Protein AF-A0A6M0IYF5-F1 (afdb_monomer)

Foldseek 3Di:
DDPVVVLVVLVVVLVVLVCLLPPPVNVVCVVVVVDDPVVNVVSVVSNVVSVVVVQQVPDQDQDFDQDPNDTDTDGDGRD

Solvent-accessible surface area (backbone atoms only — not comparable to full-atom values): 4747 Å² total; per-residue (Å²): 133,54,74,70,56,54,50,54,50,50,53,56,50,46,56,55,52,51,50,50,77,68,29,66,69,53,52,49,35,56,75,68,61,74,47,65,70,63,58,60,51,53,54,50,52,54,50,53,56,46,50,57,57,50,47,62,60,58,73,73,49,75,43,75,45,78,56,93,94,37,83,44,84,43,78,51,75,65,120

Radius of gyration: 19.12 Å; Cα contacts (8 Å, |Δi|>4): 57; chains: 1; bounding box: 34×38×50 Å

Structure (mmCIF, N/CA/C/O backbone):
data_AF-A0A6M0IYF5-F1
#
_entry.id   AF-A0A6M0IYF5-F1
#
loop_
_atom_site.group_PDB
_atom_site.id
_atom_site.type_symbol
_atom_site.label_atom_id
_atom_site.label_alt_id
_atom_site.label_comp_id
_atom_site.label_asym_id
_atom_site.label_entity_id
_atom_site.label_seq_id
_atom_site.pdbx_PDB_ins_code
_atom_site.Cartn_x
_atom_site.Cartn_y
_atom_site.Cartn_z
_atom_site.occupancy
_atom_site.B_iso_or_equiv
_atom_site.auth_seq_id
_atom_site.auth_comp_id
_atom_site.auth_asym_id
_atom_site.auth_atom_id
_atom_site.pdbx_PDB_model_num
ATOM 1 N N . MET A 1 1 ? 14.746 14.927 -12.006 1.00 77.81 1 MET A N 1
ATOM 2 C CA . MET A 1 1 ? 14.508 13.612 -11.397 1.00 77.81 1 MET A CA 1
ATOM 3 C C . MET A 1 1 ? 14.030 12.723 -12.518 1.00 77.81 1 MET A C 1
ATOM 5 O O . MET A 1 1 ? 13.010 13.031 -13.125 1.00 77.81 1 MET A O 1
ATOM 9 N N . GLU A 1 2 ? 14.835 11.734 -12.870 1.00 84.00 2 GLU A N 1
ATOM 10 C CA . GLU A 1 2 ? 14.568 10.834 -13.985 1.00 84.00 2 GLU A CA 1
ATOM 11 C C . GLU A 1 2 ? 13.410 9.882 -13.648 1.00 84.00 2 GLU A C 1
ATOM 13 O O . GLU A 1 2 ? 13.205 9.561 -12.471 1.00 84.00 2 GLU A O 1
ATOM 18 N N . PRO A 1 3 ? 12.670 9.369 -14.649 1.00 78.31 3 PRO A N 1
ATOM 19 C CA . PRO A 1 3 ? 11.569 8.431 -14.423 1.00 78.31 3 PRO A CA 1
ATOM 20 C C . PRO A 1 3 ? 11.942 7.243 -13.520 1.00 78.31 3 PRO A C 1
ATOM 22 O O . PRO A 1 3 ? 11.173 6.863 -12.644 1.00 78.31 3 PRO A O 1
ATOM 25 N N . ILE A 1 4 ? 13.157 6.702 -13.651 1.00 76.62 4 ILE A N 1
ATOM 26 C CA . ILE A 1 4 ? 13.628 5.584 -12.818 1.00 76.62 4 ILE A CA 1
ATOM 27 C C . ILE A 1 4 ? 13.822 5.963 -11.341 1.00 76.62 4 ILE A C 1
ATOM 29 O O . ILE A 1 4 ? 13.661 5.129 -10.452 1.00 76.62 4 ILE A O 1
ATOM 33 N N . GLU A 1 5 ? 14.157 7.219 -11.052 1.00 79.38 5 GLU A N 1
ATOM 34 C CA . GLU A 1 5 ? 14.314 7.717 -9.683 1.00 79.38 5 GLU A CA 1
ATOM 35 C C . GLU A 1 5 ? 12.948 7.891 -9.014 1.00 79.38 5 GLU A C 1
ATOM 37 O O . GLU A 1 5 ? 12.789 7.545 -7.844 1.00 79.38 5 GLU A O 1
ATOM 42 N N . ILE A 1 6 ? 11.951 8.343 -9.782 1.00 80.94 6 ILE A N 1
ATOM 43 C CA . ILE A 1 6 ? 10.548 8.426 -9.357 1.00 80.94 6 ILE A CA 1
ATOM 44 C C . ILE A 1 6 ? 10.025 7.032 -8.991 1.00 80.94 6 ILE A C 1
ATOM 46 O O . ILE A 1 6 ? 9.463 6.836 -7.916 1.00 80.94 6 ILE A O 1
ATOM 50 N N . LEU A 1 7 ? 10.273 6.035 -9.841 1.00 76.38 7 LEU A N 1
ATOM 51 C CA . LEU A 1 7 ? 9.824 4.661 -9.607 1.00 76.38 7 LEU A CA 1
ATOM 52 C C . LEU A 1 7 ? 10.494 4.011 -8.387 1.00 76.38 7 LEU A C 1
ATOM 54 O O . LEU A 1 7 ? 9.832 3.342 -7.598 1.00 76.38 7 LEU A O 1
ATOM 58 N N . LYS A 1 8 ? 11.790 4.261 -8.161 1.00 76.31 8 LYS A N 1
ATOM 59 C CA . LYS A 1 8 ? 12.479 3.804 -6.940 1.00 76.31 8 LYS A CA 1
ATOM 60 C C . LYS A 1 8 ? 11.881 4.416 -5.671 1.00 76.31 8 LYS A C 1
ATOM 62 O O . LYS A 1 8 ? 11.778 3.727 -4.656 1.00 76.31 8 LYS A O 1
ATOM 67 N N . GLN A 1 9 ? 11.472 5.685 -5.720 1.00 81.94 9 GLN A N 1
ATOM 68 C CA . GLN A 1 9 ? 10.772 6.323 -4.603 1.00 81.94 9 GLN A CA 1
ATOM 69 C C . GLN A 1 9 ? 9.397 5.694 -4.374 1.00 81.94 9 GLN A C 1
ATOM 71 O O . GLN A 1 9 ? 9.065 5.384 -3.232 1.00 81.94 9 GLN A O 1
ATOM 76 N N . PHE A 1 10 ? 8.640 5.423 -5.440 1.00 81.38 10 PHE A N 1
ATOM 77 C CA . PHE A 1 10 ? 7.362 4.720 -5.328 1.00 81.38 10 PHE A CA 1
ATOM 78 C C . PHE A 1 10 ? 7.507 3.322 -4.729 1.00 81.38 10 PHE A C 1
ATOM 80 O O . PHE A 1 10 ? 6.701 2.963 -3.877 1.00 81.38 10 PHE A O 1
ATOM 87 N N . ASN A 1 11 ? 8.558 2.575 -5.076 1.00 78.06 11 ASN A N 1
ATOM 88 C CA . ASN A 1 11 ? 8.820 1.268 -4.472 1.00 78.06 11 ASN A CA 1
ATOM 89 C C . ASN A 1 11 ? 9.039 1.360 -2.951 1.00 78.06 11 ASN A C 1
ATOM 91 O O . ASN A 1 11 ? 8.486 0.580 -2.179 1.00 78.06 11 ASN A O 1
ATOM 95 N N . SER A 1 12 ? 9.814 2.353 -2.503 1.00 82.50 12 SER A N 1
ATOM 96 C CA . SER A 1 12 ? 10.015 2.610 -1.070 1.00 82.50 12 SER A CA 1
ATOM 97 C C . SER A 1 12 ? 8.696 2.972 -0.373 1.00 82.50 12 SER A C 1
ATOM 99 O O . SER A 1 12 ? 8.375 2.439 0.690 1.00 82.50 12 SER A O 1
ATOM 101 N N . CYS A 1 13 ? 7.885 3.831 -1.000 1.00 83.50 13 CYS A N 1
ATOM 102 C CA . CYS A 1 13 ? 6.555 4.177 -0.500 1.00 83.50 13 CYS A CA 1
ATOM 103 C C . CYS A 1 13 ? 5.631 2.955 -0.425 1.00 83.50 13 CYS A C 1
ATOM 105 O O . CYS A 1 13 ? 4.954 2.783 0.583 1.00 83.50 13 CYS A O 1
ATOM 107 N N . TYR A 1 14 ? 5.637 2.089 -1.439 1.00 85.00 14 TYR A N 1
ATOM 108 C CA . TYR A 1 14 ? 4.829 0.871 -1.480 1.00 85.00 14 TYR A CA 1
ATOM 109 C C . TYR A 1 14 ? 5.093 -0.032 -0.269 1.00 85.00 14 TYR A C 1
ATOM 111 O O . TYR A 1 14 ? 4.149 -0.418 0.419 1.00 85.00 14 TYR A O 1
ATOM 119 N N . VAL A 1 15 ? 6.363 -0.287 0.062 1.00 83.19 15 VAL A N 1
ATOM 120 C CA . VAL A 1 15 ? 6.742 -1.102 1.232 1.00 83.19 15 VAL A CA 1
ATOM 121 C C . VAL A 1 15 ? 6.249 -0.475 2.540 1.00 83.19 15 VAL A C 1
ATOM 123 O O . VAL A 1 15 ? 5.700 -1.169 3.395 1.00 83.19 15 VAL A O 1
ATOM 126 N N . ASN A 1 16 ? 6.389 0.844 2.696 1.00 87.38 16 ASN A N 1
ATOM 127 C CA . ASN A 1 16 ? 5.928 1.540 3.901 1.00 87.38 16 ASN A CA 1
ATOM 128 C C . ASN A 1 16 ? 4.399 1.500 4.043 1.00 87.38 16 ASN A C 1
ATOM 130 O O . ASN A 1 16 ? 3.881 1.270 5.134 1.00 87.38 16 ASN A O 1
ATOM 134 N N . ILE A 1 17 ? 3.668 1.688 2.945 1.00 87.81 17 ILE A N 1
ATOM 135 C CA . ILE A 1 17 ? 2.201 1.630 2.919 1.00 87.81 17 ILE A CA 1
ATOM 136 C C . ILE A 1 17 ? 1.722 0.201 3.210 1.00 87.81 17 ILE A C 1
ATOM 138 O O . ILE A 1 17 ? 0.779 0.010 3.979 1.00 87.81 17 ILE A O 1
ATOM 142 N N . GLN A 1 18 ? 2.408 -0.811 2.674 1.00 86.88 18 GLN A N 1
ATOM 143 C CA . GLN A 1 18 ? 2.108 -2.214 2.952 1.00 86.88 18 GLN A CA 1
ATOM 144 C C . GLN A 1 18 ? 2.301 -2.533 4.439 1.00 86.88 18 GLN A C 1
ATOM 146 O O . GLN A 1 18 ? 1.459 -3.202 5.039 1.00 86.88 18 GLN A O 1
ATOM 151 N N . ALA A 1 19 ? 3.359 -1.998 5.055 1.00 90.94 19 ALA A N 1
ATOM 152 C CA . ALA A 1 19 ? 3.596 -2.141 6.486 1.00 90.94 19 ALA A CA 1
ATOM 153 C C . ALA A 1 19 ? 2.482 -1.498 7.330 1.00 90.94 19 ALA A C 1
ATOM 155 O O . ALA A 1 19 ? 2.087 -2.078 8.338 1.00 90.94 19 ALA A O 1
ATOM 156 N N . ILE A 1 20 ? 1.936 -0.345 6.917 1.00 90.81 20 ILE A N 1
ATOM 157 C CA . ILE A 1 20 ? 0.778 0.278 7.586 1.00 90.81 20 ILE A CA 1
ATOM 158 C C . ILE A 1 20 ? -0.447 -0.633 7.485 1.00 90.81 20 ILE A C 1
ATOM 160 O O . ILE A 1 20 ? -1.078 -0.915 8.500 1.00 90.81 20 ILE A O 1
ATOM 164 N N . ALA A 1 21 ? -0.762 -1.133 6.287 1.00 89.25 21 ALA A N 1
ATOM 165 C CA . ALA A 1 21 ? -1.934 -1.980 6.062 1.00 89.25 21 ALA A CA 1
ATOM 166 C C . ALA A 1 21 ? -1.906 -3.284 6.881 1.00 89.25 21 ALA A C 1
ATOM 168 O O . ALA A 1 21 ? -2.960 -3.824 7.211 1.00 89.25 21 ALA A O 1
ATOM 169 N N . GLN A 1 22 ? -0.712 -3.771 7.231 1.00 87.94 22 GLN A N 1
ATOM 170 C CA . GLN A 1 22 ? -0.501 -4.975 8.042 1.00 87.94 22 GLN A CA 1
ATOM 171 C C . GLN A 1 22 ? -0.232 -4.677 9.527 1.00 87.94 22 GLN A C 1
ATOM 173 O O . GLN A 1 22 ? -0.068 -5.604 10.318 1.00 87.94 22 GLN A O 1
ATOM 178 N N . ASN A 1 23 ? -0.161 -3.405 9.931 1.00 93.81 23 ASN A N 1
ATOM 179 C CA . ASN A 1 23 ? 0.183 -3.031 11.296 1.00 93.81 23 ASN A CA 1
ATOM 180 C C . ASN A 1 23 ? -0.963 -3.350 12.271 1.00 93.81 23 ASN A C 1
ATOM 182 O O . ASN A 1 23 ? -2.092 -2.902 12.086 1.00 93.81 23 ASN A O 1
ATOM 186 N N . GLU A 1 24 ? -0.667 -4.065 13.358 1.00 93.25 24 GLU A N 1
ATOM 187 C CA . GLU A 1 24 ? -1.679 -4.488 14.339 1.00 93.25 24 GLU A CA 1
ATOM 188 C C . GLU A 1 24 ? -2.434 -3.310 14.971 1.00 93.25 24 GLU A C 1
ATOM 190 O O . GLU A 1 24 ? -3.656 -3.360 15.105 1.00 93.25 24 GLU A O 1
ATOM 195 N N . THR A 1 25 ? -1.742 -2.216 15.300 1.00 95.38 25 THR A N 1
ATOM 196 C CA . THR A 1 25 ? -2.377 -1.009 15.846 1.00 95.38 25 THR A CA 1
ATOM 197 C C . THR A 1 25 ? -3.328 -0.383 14.831 1.00 95.38 25 THR A C 1
ATOM 199 O O . THR A 1 25 ? -4.428 0.023 15.194 1.00 95.38 25 THR A O 1
ATOM 202 N N . TRP A 1 26 ? -2.943 -0.332 13.554 1.00 92.31 26 TRP A N 1
ATOM 203 C CA . TRP A 1 26 ? -3.811 0.160 12.482 1.00 92.31 26 TRP A CA 1
ATOM 204 C C . TRP A 1 26 ? -5.075 -0.696 12.333 1.00 92.31 26 TRP A C 1
ATOM 206 O O . TRP A 1 26 ? -6.187 -0.168 12.300 1.00 92.31 26 TRP A O 1
ATOM 216 N N . LEU A 1 27 ? -4.920 -2.021 12.327 1.00 90.81 27 LEU A N 1
ATOM 217 C CA . LEU A 1 27 ? -6.039 -2.962 12.247 1.00 90.81 27 LEU A CA 1
ATOM 218 C C . LEU A 1 27 ? -6.984 -2.839 13.452 1.00 90.81 27 LEU A C 1
ATOM 220 O O . LEU A 1 27 ? -8.204 -2.870 13.284 1.00 90.81 27 LEU A O 1
ATOM 224 N N . LEU A 1 28 ? -6.440 -2.635 14.656 1.00 95.44 28 LEU A N 1
ATOM 225 C CA . LEU A 1 28 ? -7.231 -2.369 15.860 1.00 95.44 28 LEU A CA 1
ATOM 226 C C . LEU A 1 28 ? -8.018 -1.059 15.749 1.00 95.44 28 LEU A C 1
ATOM 228 O O . LEU A 1 28 ? -9.200 -1.033 16.085 1.00 95.44 28 LEU A O 1
ATOM 232 N N . LEU A 1 29 ? -7.411 0.011 15.227 1.00 94.56 29 LEU A N 1
ATOM 233 C CA . LEU A 1 29 ? -8.101 1.288 15.013 1.00 94.56 29 LEU A CA 1
ATOM 234 C C . LEU A 1 29 ? -9.296 1.150 14.054 1.00 94.56 29 LEU A C 1
ATOM 236 O O . LEU A 1 29 ? -10.344 1.750 14.307 1.00 94.56 29 LEU A O 1
ATOM 240 N N . ILE A 1 30 ? -9.166 0.338 12.997 1.00 90.69 30 ILE A N 1
ATOM 241 C CA . ILE A 1 30 ? -10.272 0.005 12.082 1.00 90.69 30 ILE A CA 1
ATOM 242 C C . ILE A 1 30 ? -11.363 -0.773 12.822 1.00 90.69 30 ILE A C 1
ATOM 244 O O . ILE A 1 30 ? -12.536 -0.400 12.768 1.00 90.69 30 ILE A O 1
ATOM 248 N N . ALA A 1 31 ? -10.987 -1.844 13.528 1.00 90.50 31 ALA A N 1
ATOM 249 C CA . ALA A 1 31 ? -11.930 -2.720 14.223 1.00 90.50 31 ALA A CA 1
ATOM 250 C C . ALA A 1 31 ? -12.739 -1.971 15.296 1.00 90.50 31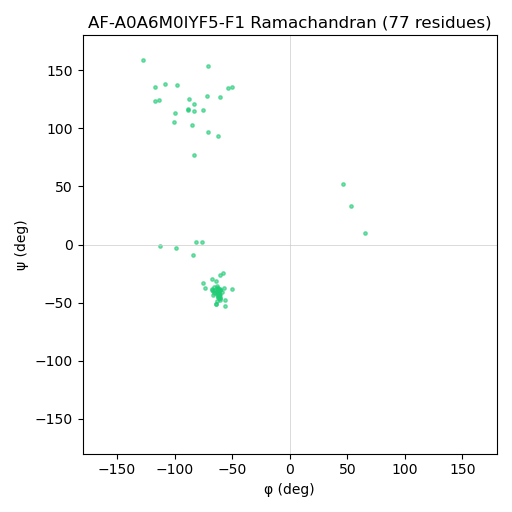 ALA A C 1
ATOM 252 O O . ALA A 1 31 ? -13.942 -2.187 15.444 1.00 90.50 31 ALA A O 1
ATOM 253 N N . GLU A 1 32 ? -12.093 -1.043 16.002 1.00 96.25 32 GLU A N 1
ATOM 254 C CA . GLU A 1 32 ? -12.711 -0.192 17.019 1.00 96.25 32 GLU A CA 1
ATOM 255 C C . GLU A 1 32 ? -13.456 1.020 16.435 1.00 96.25 32 GLU A C 1
ATOM 257 O O . GLU A 1 32 ? -13.991 1.827 17.196 1.00 96.25 32 GLU A O 1
ATOM 262 N N . LYS A 1 33 ? -13.509 1.166 15.100 1.00 92.94 33 LYS A N 1
ATOM 263 C CA . LYS A 1 33 ? -14.115 2.311 14.392 1.00 92.94 33 LYS A CA 1
ATOM 264 C C . LYS A 1 33 ? -13.569 3.663 14.869 1.00 92.94 33 LYS A C 1
ATOM 266 O O . LYS A 1 33 ? -14.288 4.660 14.906 1.00 92.94 33 LYS A O 1
ATOM 271 N N . LYS A 1 34 ? -12.292 3.691 15.259 1.00 95.25 34 LYS A N 1
ATOM 272 C CA . LYS A 1 34 ? -11.576 4.902 15.693 1.00 95.25 34 LYS A CA 1
ATOM 273 C C . LYS A 1 34 ? -11.019 5.710 14.525 1.00 95.25 34 LYS A C 1
ATOM 275 O O . LYS A 1 34 ? -10.543 6.823 14.732 1.00 95.25 34 LYS A O 1
ATOM 280 N N . ILE A 1 35 ? -11.077 5.154 13.320 1.00 90.00 35 ILE A N 1
ATOM 281 C CA . ILE A 1 35 ? -10.753 5.831 12.071 1.00 90.00 35 ILE A CA 1
ATOM 282 C C . ILE A 1 35 ? -11.904 5.679 11.087 1.00 90.00 35 ILE A C 1
ATOM 284 O O . ILE A 1 35 ? -12.723 4.763 11.207 1.00 90.00 35 ILE A O 1
ATOM 288 N N . ASP A 1 36 ? -11.944 6.583 10.115 1.00 91.56 36 ASP A N 1
ATOM 289 C CA . ASP A 1 36 ? -12.902 6.512 9.025 1.00 91.56 36 ASP A CA 1
ATOM 290 C C . ASP A 1 36 ? -12.703 5.202 8.231 1.00 91.56 36 ASP A C 1
ATOM 292 O O . ASP A 1 36 ? -11.573 4.917 7.815 1.00 91.56 36 ASP A O 1
ATOM 296 N N . PRO A 1 37 ? -13.748 4.381 8.019 1.00 84.31 37 PRO A N 1
ATOM 297 C CA . PRO A 1 37 ? -13.648 3.183 7.185 1.00 84.31 37 PRO A CA 1
ATOM 298 C C . PRO A 1 37 ? -13.203 3.473 5.739 1.00 84.31 37 PRO A C 1
ATOM 300 O O . PRO A 1 37 ? -12.601 2.601 5.104 1.00 84.31 37 PRO A O 1
ATOM 303 N N . GLU A 1 38 ? -13.421 4.686 5.220 1.00 93.31 38 GLU A N 1
ATOM 304 C CA . GLU A 1 38 ? -12.895 5.102 3.916 1.00 93.31 38 GLU A CA 1
ATOM 305 C C . GLU A 1 38 ? -11.361 5.138 3.905 1.00 93.31 38 GLU A C 1
ATOM 307 O O . GLU A 1 38 ? -10.747 4.784 2.901 1.00 93.31 38 GLU A O 1
ATOM 312 N N . ALA A 1 39 ? -10.709 5.440 5.035 1.00 89.88 39 ALA A N 1
ATOM 313 C CA . ALA A 1 39 ? -9.248 5.461 5.121 1.00 89.88 39 ALA A CA 1
ATOM 314 C C . ALA A 1 39 ? -8.627 4.075 4.874 1.00 89.88 39 ALA A C 1
ATOM 316 O O . ALA A 1 39 ? -7.588 3.966 4.222 1.00 89.88 39 ALA A O 1
ATOM 317 N N . ALA A 1 40 ? -9.272 3.008 5.355 1.00 87.50 40 ALA A N 1
ATOM 318 C CA . ALA A 1 40 ? -8.838 1.636 5.092 1.00 87.50 40 ALA A CA 1
ATOM 319 C C . ALA A 1 40 ? -9.018 1.259 3.613 1.00 87.50 40 ALA A C 1
ATOM 321 O O . ALA A 1 40 ? -8.145 0.616 3.029 1.00 87.50 40 ALA A O 1
ATOM 322 N N . THR A 1 41 ? -10.122 1.704 3.008 1.00 90.94 41 THR A N 1
ATOM 323 C CA . THR A 1 41 ? -10.426 1.478 1.587 1.00 90.94 41 THR A CA 1
ATOM 324 C C . THR A 1 41 ? -9.391 2.169 0.700 1.00 90.94 41 THR A C 1
ATOM 326 O O . THR A 1 41 ? -8.741 1.517 -0.111 1.00 90.94 41 THR A O 1
ATOM 329 N N . HIS A 1 42 ? -9.135 3.458 0.932 1.00 93.94 42 HIS A N 1
ATOM 330 C CA . HIS A 1 42 ? -8.162 4.226 0.157 1.00 93.94 42 HIS A CA 1
ATOM 331 C C . HIS A 1 42 ? -6.731 3.710 0.305 1.00 93.94 42 HIS A C 1
ATOM 333 O O . HIS A 1 42 ? -5.973 3.719 -0.663 1.00 93.94 42 HIS A O 1
ATOM 339 N N . LEU A 1 43 ? -6.347 3.230 1.493 1.00 90.75 43 LEU A N 1
ATOM 340 C CA . LEU A 1 43 ? -5.044 2.593 1.680 1.00 90.75 43 LEU A CA 1
ATOM 341 C C . LEU A 1 43 ? -4.911 1.329 0.813 1.00 90.75 43 LEU A C 1
ATOM 343 O O . LEU A 1 43 ? -3.859 1.104 0.214 1.00 90.75 43 LEU A O 1
ATOM 347 N N . GLY A 1 44 ? -5.982 0.534 0.721 1.00 88.19 44 GLY A N 1
ATOM 348 C CA . GLY A 1 44 ? -6.062 -0.627 -0.166 1.00 88.19 44 GLY A CA 1
ATOM 349 C C . GLY A 1 44 ? -5.953 -0.252 -1.646 1.00 88.19 44 GLY A C 1
ATOM 350 O O . GLY A 1 44 ? -5.163 -0.860 -2.367 1.00 88.19 44 GLY A O 1
ATOM 351 N N . ASP A 1 45 ? -6.669 0.787 -2.079 1.00 91.62 45 ASP A N 1
ATOM 352 C CA . ASP A 1 45 ? -6.629 1.277 -3.463 1.00 91.62 45 ASP A CA 1
ATOM 353 C C . ASP A 1 45 ? -5.222 1.747 -3.857 1.00 91.62 45 ASP A C 1
ATOM 355 O O . ASP A 1 45 ? -4.709 1.400 -4.921 1.00 91.62 45 ASP A O 1
ATOM 359 N N . VAL A 1 46 ? -4.553 2.505 -2.981 1.00 90.56 46 VAL A N 1
ATOM 360 C CA . VAL A 1 46 ? -3.179 2.967 -3.220 1.00 90.56 46 VAL A CA 1
ATOM 361 C C . VAL A 1 46 ? -2.219 1.788 -3.348 1.00 90.56 46 VAL A C 1
ATOM 363 O O . VAL A 1 46 ? -1.368 1.796 -4.237 1.00 90.56 46 VAL A O 1
ATOM 366 N N . LEU A 1 47 ? -2.354 0.765 -2.498 1.00 87.88 47 LEU A N 1
ATOM 367 C CA . LEU A 1 47 ? -1.550 -0.450 -2.624 1.00 87.88 47 LEU A CA 1
ATOM 368 C C . LEU A 1 47 ? -1.781 -1.137 -3.964 1.00 87.88 47 LEU A C 1
ATOM 370 O O . LEU A 1 47 ? -0.805 -1.472 -4.625 1.00 87.88 47 LEU A O 1
ATOM 374 N N . HIS A 1 48 ? -3.038 -1.290 -4.381 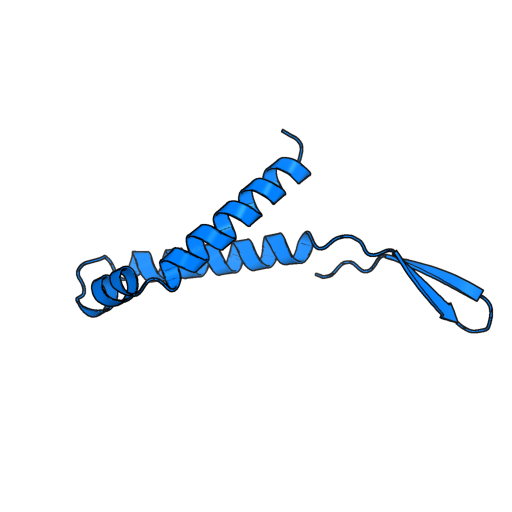1.00 85.94 48 HIS A N 1
ATOM 375 C CA . HIS A 1 48 ? -3.384 -1.903 -5.658 1.00 85.94 48 HIS A CA 1
ATOM 376 C C . HIS A 1 48 ? -2.713 -1.184 -6.839 1.00 85.94 48 HIS A C 1
ATOM 378 O O . HIS A 1 48 ? -1.967 -1.817 -7.587 1.00 85.94 48 HIS A O 1
ATOM 384 N N . TYR A 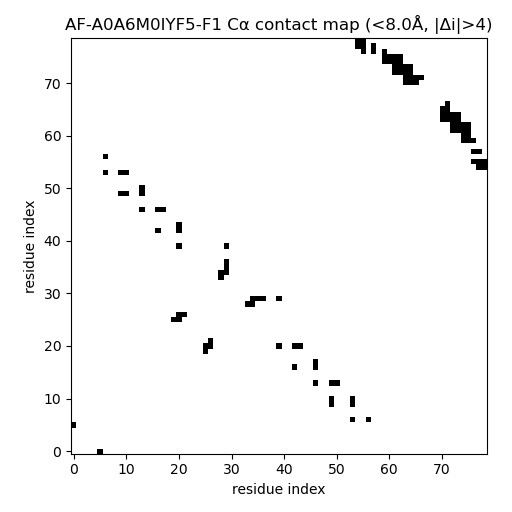1 49 ? -2.872 0.138 -6.953 1.00 84.88 49 TYR A N 1
ATOM 385 C CA . TYR A 1 49 ? -2.274 0.901 -8.054 1.00 84.88 49 TYR A CA 1
ATOM 386 C C . TYR A 1 49 ? -0.744 0.924 -8.014 1.00 84.88 49 TYR A C 1
ATOM 388 O O . TYR A 1 49 ? -0.095 0.886 -9.060 1.00 84.88 49 TYR A O 1
ATOM 396 N N . LEU A 1 50 ? -0.140 0.977 -6.822 1.00 82.06 50 LEU A N 1
ATOM 397 C CA . LEU A 1 50 ? 1.315 0.901 -6.695 1.00 82.06 50 LEU A CA 1
ATOM 398 C C . LEU A 1 50 ? 1.841 -0.482 -7.086 1.00 82.06 50 LEU A C 1
ATOM 400 O O . LEU A 1 50 ? 2.875 -0.553 -7.742 1.00 82.06 50 LEU A O 1
ATOM 404 N N . THR A 1 51 ? 1.142 -1.567 -6.741 1.00 79.75 51 THR A N 1
ATOM 405 C CA . THR A 1 51 ? 1.499 -2.917 -7.197 1.00 79.75 51 THR A CA 1
ATOM 406 C C . THR A 1 51 ? 1.465 -3.010 -8.721 1.00 79.75 51 THR A C 1
ATOM 408 O O . THR A 1 51 ? 2.421 -3.514 -9.305 1.00 79.75 51 THR A O 1
ATOM 411 N N . GLU A 1 52 ? 0.419 -2.497 -9.374 1.00 79.44 52 GLU A N 1
ATOM 412 C CA . GLU A 1 52 ? 0.319 -2.493 -10.842 1.00 79.44 52 GLU A CA 1
ATOM 413 C C . GLU A 1 52 ? 1.440 -1.670 -11.490 1.00 79.44 52 GLU A C 1
ATOM 415 O O . GLU A 1 52 ? 2.107 -2.132 -12.417 1.00 79.44 52 GLU A O 1
ATOM 420 N N . ALA A 1 53 ? 1.711 -0.475 -10.956 1.00 75.19 53 ALA A N 1
ATOM 421 C CA . ALA A 1 53 ? 2.789 0.377 -11.442 1.00 75.19 53 ALA A CA 1
ATOM 422 C C . ALA A 1 53 ? 4.167 -0.279 -11.267 1.00 75.19 53 ALA A C 1
ATOM 424 O O . ALA A 1 53 ? 4.991 -0.205 -12.173 1.00 75.19 53 ALA A O 1
ATOM 425 N N . MET A 1 54 ? 4.420 -0.929 -10.127 1.00 70.88 54 MET A N 1
ATOM 426 C CA . MET A 1 54 ? 5.698 -1.582 -9.831 1.00 70.88 54 MET A CA 1
ATOM 427 C C . MET A 1 54 ? 5.893 -2.903 -10.581 1.00 70.88 54 MET A C 1
ATOM 429 O O . MET A 1 54 ? 7.025 -3.195 -10.964 1.00 70.88 54 MET A O 1
ATOM 433 N N . GLY A 1 55 ? 4.828 -3.671 -10.839 1.00 64.31 55 GLY A N 1
ATOM 434 C CA . GLY A 1 55 ? 4.885 -4.868 -11.688 1.00 64.31 55 GLY A CA 1
ATOM 435 C C . GLY A 1 55 ? 5.405 -4.539 -13.089 1.00 64.31 55 GLY A C 1
ATOM 436 O O . GLY A 1 55 ? 6.271 -5.230 -13.612 1.00 64.31 55 GLY A O 1
ATOM 437 N N . CYS A 1 56 ? 5.014 -3.378 -13.616 1.00 60.28 56 CYS A N 1
ATOM 438 C CA . CYS A 1 56 ? 5.491 -2.860 -14.897 1.00 60.28 56 CYS A CA 1
ATOM 439 C C . CYS A 1 56 ? 6.911 -2.254 -14.883 1.00 60.28 56 CYS A C 1
ATOM 441 O O . CYS A 1 56 ? 7.377 -1.754 -15.911 1.00 60.28 56 CYS A O 1
ATOM 443 N N . VAL A 1 57 ? 7.602 -2.278 -13.738 1.00 57.28 57 VAL A N 1
ATOM 444 C CA . VAL A 1 57 ? 8.975 -1.767 -13.545 1.00 57.28 57 VAL A CA 1
ATOM 445 C C . VAL A 1 57 ? 9.967 -2.896 -13.262 1.00 57.28 57 VAL A C 1
ATOM 447 O O . VAL A 1 57 ? 11.168 -2.639 -13.146 1.00 57.28 57 VAL A O 1
ATOM 450 N N . GLU A 1 58 ? 9.503 -4.149 -13.195 1.00 54.53 58 GLU A N 1
ATOM 451 C CA . GLU A 1 58 ? 10.404 -5.299 -13.223 1.00 54.53 58 GLU A CA 1
ATOM 452 C C . GLU A 1 58 ? 11.372 -5.170 -14.407 1.00 54.53 58 GLU A C 1
ATOM 454 O O . GLU A 1 58 ? 11.010 -4.744 -15.508 1.00 54.53 58 GLU A O 1
ATOM 459 N N . GLU A 1 59 ? 12.648 -5.453 -14.137 1.00 49.03 59 GLU A N 1
ATOM 460 C CA . GLU A 1 59 ? 13.736 -5.239 -15.083 1.00 49.03 59 GLU A CA 1
ATOM 461 C C . GLU A 1 59 ? 13.401 -5.938 -16.408 1.00 49.03 59 GLU A C 1
ATOM 463 O O . GLU A 1 59 ? 12.960 -7.087 -16.402 1.00 49.03 59 GLU A O 1
ATOM 468 N N . ILE A 1 60 ? 13.599 -5.268 -17.551 1.00 52.19 60 ILE A N 1
ATOM 469 C CA . ILE A 1 60 ? 13.498 -5.932 -18.856 1.00 52.19 60 ILE A CA 1
ATOM 470 C C . ILE A 1 60 ? 14.587 -7.004 -18.882 1.00 52.19 60 ILE A C 1
ATOM 472 O O . ILE A 1 60 ? 15.739 -6.727 -19.226 1.00 52.19 60 ILE A O 1
ATOM 476 N N . VAL A 1 61 ? 14.237 -8.229 -18.502 1.00 46.16 61 VAL A N 1
ATOM 477 C CA . VAL A 1 61 ? 15.178 -9.337 -18.516 1.00 46.16 61 VAL A CA 1
ATOM 478 C C . VAL A 1 61 ? 15.347 -9.742 -19.972 1.00 46.16 61 VAL A C 1
ATOM 480 O O . VAL A 1 61 ? 14.400 -10.158 -20.645 1.00 46.16 61 VAL A O 1
ATOM 483 N N . GLU A 1 62 ? 16.560 -9.578 -20.492 1.00 44.06 62 GLU A N 1
ATOM 484 C CA . GLU A 1 62 ? 16.906 -10.063 -21.820 1.00 44.06 62 GLU A CA 1
ATOM 485 C C . GLU A 1 62 ? 16.979 -11.594 -21.754 1.00 44.06 62 GLU A C 1
ATOM 487 O O . GLU A 1 62 ? 17.971 -12.179 -21.314 1.00 44.06 62 GLU A O 1
ATOM 492 N N . VAL A 1 63 ? 15.897 -12.268 -22.143 1.00 47.28 63 VAL A N 1
ATOM 493 C CA . VAL A 1 63 ? 15.872 -13.729 -22.140 1.00 47.28 63 VAL A CA 1
ATOM 494 C C . VAL A 1 63 ? 16.509 -14.219 -23.430 1.00 47.28 63 VAL A C 1
ATOM 496 O O . VAL A 1 63 ? 15.994 -14.000 -24.529 1.00 47.28 63 VAL A O 1
ATOM 499 N N . LYS A 1 64 ? 17.644 -14.907 -23.288 1.00 48.22 64 LYS A N 1
ATOM 500 C CA . LYS A 1 64 ? 18.267 -15.671 -24.369 1.00 48.22 64 LYS A CA 1
ATOM 501 C C . LYS A 1 64 ? 17.628 -17.046 -24.414 1.00 48.22 64 LYS A C 1
ATOM 503 O O . LYS A 1 64 ? 17.942 -17.907 -23.596 1.00 48.22 64 LYS A O 1
ATOM 508 N N . THR A 1 65 ? 16.736 -17.258 -25.372 1.00 50.03 65 THR A N 1
ATOM 509 C CA . THR A 1 65 ? 16.185 -18.589 -25.638 1.00 50.03 65 THR A CA 1
ATOM 510 C C . THR A 1 65 ? 16.943 -19.231 -26.795 1.00 50.03 65 THR A C 1
ATOM 512 O O . THR A 1 65 ? 17.278 -18.578 -27.786 1.00 50.03 65 THR A O 1
ATOM 515 N N . VAL A 1 66 ? 17.262 -20.521 -26.660 1.00 50.28 66 VAL A N 1
ATOM 516 C CA . VAL A 1 66 ? 17.854 -21.312 -27.744 1.00 50.28 66 VAL A CA 1
ATOM 517 C C . VAL A 1 66 ? 16.739 -22.137 -28.370 1.00 50.28 66 VAL A C 1
ATOM 519 O O . VAL A 1 66 ? 16.286 -23.120 -27.790 1.00 50.28 66 VAL A O 1
ATOM 522 N N . GLN A 1 67 ? 16.292 -21.734 -29.557 1.00 43.72 67 GLN A N 1
ATOM 523 C CA . GLN A 1 67 ? 15.310 -22.471 -30.352 1.00 43.72 67 GLN A CA 1
ATOM 524 C C . GLN A 1 67 ? 15.967 -22.907 -31.661 1.00 43.72 67 GLN A C 1
ATOM 526 O O . GLN A 1 67 ? 16.499 -22.079 -32.399 1.00 43.72 67 GLN A O 1
ATOM 531 N N . ASN A 1 68 ? 15.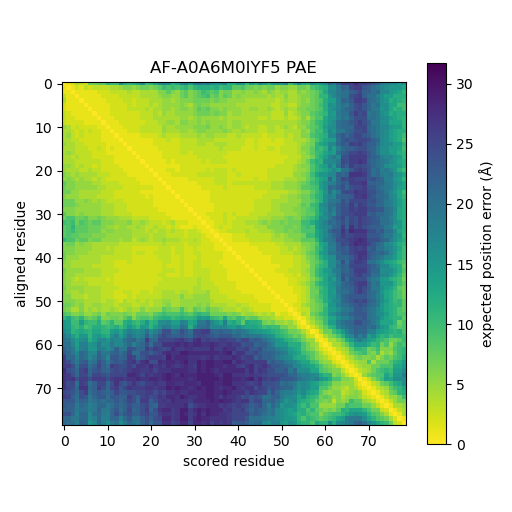953 -24.214 -31.948 1.00 51.06 68 ASN A N 1
ATOM 532 C CA . ASN A 1 68 ? 16.516 -24.802 -33.174 1.00 51.06 68 ASN A CA 1
ATOM 533 C C . ASN A 1 68 ? 17.922 -24.276 -33.520 1.00 51.06 68 ASN A C 1
ATOM 535 O O . ASN A 1 68 ? 18.166 -23.794 -34.627 1.00 51.06 68 ASN A O 1
ATOM 539 N N . SER A 1 69 ? 18.838 -24.328 -32.547 1.00 55.22 69 SER A N 1
ATOM 540 C CA . SER A 1 69 ? 20.248 -23.939 -32.726 1.00 55.22 69 SER A CA 1
ATOM 541 C C . SER A 1 69 ? 20.485 -22.450 -33.035 1.00 55.22 69 SER A C 1
ATOM 543 O O . SER A 1 69 ? 21.610 -22.073 -33.358 1.00 55.22 69 SER A O 1
ATOM 545 N N . ARG A 1 70 ? 19.464 -21.588 -32.918 1.00 47.41 70 ARG A N 1
ATOM 546 C CA . ARG A 1 70 ? 19.587 -20.125 -33.007 1.00 47.41 70 ARG A CA 1
ATOM 547 C C . ARG A 1 70 ? 19.385 -19.496 -31.631 1.00 47.41 70 ARG A C 1
ATOM 549 O O . ARG A 1 70 ? 18.490 -19.895 -30.890 1.00 47.41 70 ARG A O 1
ATOM 556 N N . ILE A 1 71 ? 20.217 -18.505 -31.310 1.00 53.09 71 ILE A N 1
ATOM 557 C CA . ILE A 1 71 ? 20.036 -17.644 -30.136 1.00 53.09 71 ILE A CA 1
ATOM 558 C C . ILE A 1 71 ? 19.046 -16.549 -30.527 1.00 53.09 71 ILE A C 1
ATOM 560 O O . ILE A 1 71 ? 19.301 -15.806 -31.475 1.00 53.09 71 ILE A O 1
ATOM 564 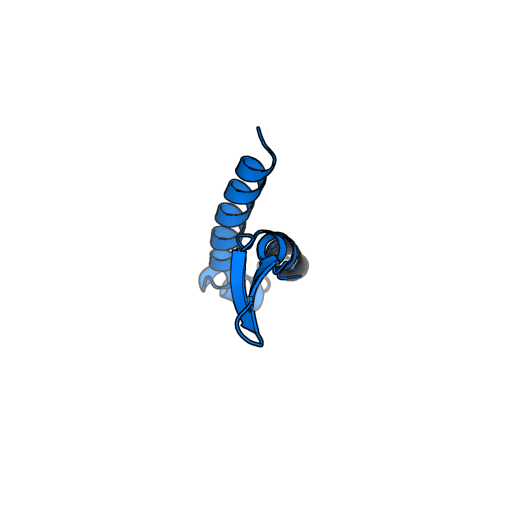N N . ILE A 1 72 ? 17.930 -16.457 -29.808 1.00 61.22 72 ILE A N 1
ATOM 565 C CA . ILE A 1 72 ? 16.954 -15.378 -29.957 1.00 61.22 72 ILE A CA 1
ATOM 566 C C . ILE A 1 72 ? 16.968 -14.562 -28.665 1.00 61.22 72 ILE A C 1
ATOM 568 O O . ILE A 1 72 ? 16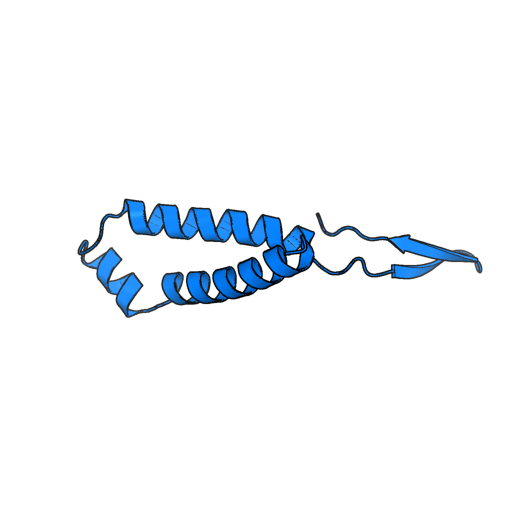.767 -15.109 -27.579 1.00 61.22 72 ILE A O 1
ATOM 572 N N . ASN A 1 73 ? 17.210 -13.255 -28.792 1.00 51.25 73 ASN A N 1
ATOM 573 C CA . ASN A 1 73 ? 17.045 -12.308 -27.693 1.00 51.25 73 ASN A CA 1
ATOM 574 C C . ASN A 1 73 ? 15.593 -11.823 -27.708 1.00 51.25 73 ASN A C 1
ATOM 576 O O . ASN A 1 73 ? 15.168 -11.178 -28.667 1.00 51.25 73 ASN A O 1
ATOM 580 N N . SER A 1 74 ? 14.836 -12.123 -26.658 1.00 49.59 74 SER A N 1
ATOM 581 C CA . SER A 1 74 ? 13.484 -11.596 -26.462 1.00 49.59 74 SER A CA 1
ATOM 582 C C . SER A 1 74 ? 13.437 -10.740 -25.203 1.00 49.59 74 SER A C 1
A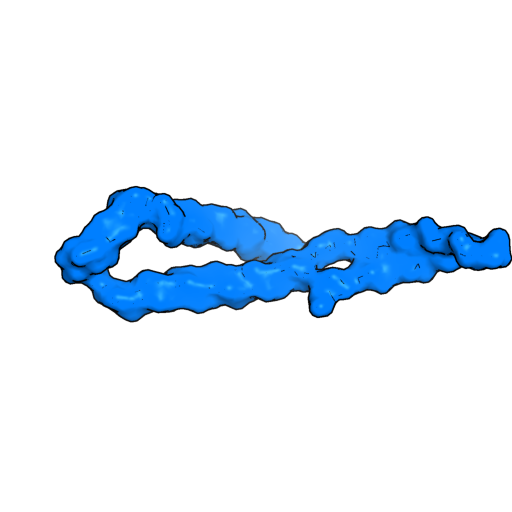TOM 584 O O . SER A 1 74 ? 13.962 -11.137 -24.163 1.00 49.59 74 SER A O 1
ATOM 586 N N . LYS A 1 75 ? 12.791 -9.576 -25.295 1.00 50.38 75 LYS A N 1
ATOM 587 C CA . LYS A 1 75 ? 12.469 -8.734 -24.141 1.00 50.38 75 LYS A CA 1
ATOM 588 C C . LYS A 1 75 ? 11.120 -9.184 -23.597 1.00 50.38 75 LYS A C 1
ATOM 590 O O . LYS A 1 75 ? 10.130 -9.094 -24.319 1.00 50.38 75 LYS A O 1
ATOM 595 N N . LEU A 1 76 ? 11.094 -9.682 -22.367 1.00 46.50 76 LEU A N 1
ATOM 596 C CA . LEU A 1 76 ? 9.840 -9.888 -21.650 1.00 46.50 76 LEU A CA 1
ATOM 597 C C . LEU A 1 76 ? 9.494 -8.594 -20.925 1.00 46.50 76 LEU A C 1
ATOM 599 O O . LEU A 1 76 ? 10.317 -8.046 -20.194 1.00 46.50 76 LEU A O 1
ATOM 603 N N . LEU A 1 77 ? 8.291 -8.101 -21.191 1.00 45.31 77 LEU A N 1
ATOM 604 C CA . LEU A 1 77 ? 7.654 -7.065 -20.399 1.00 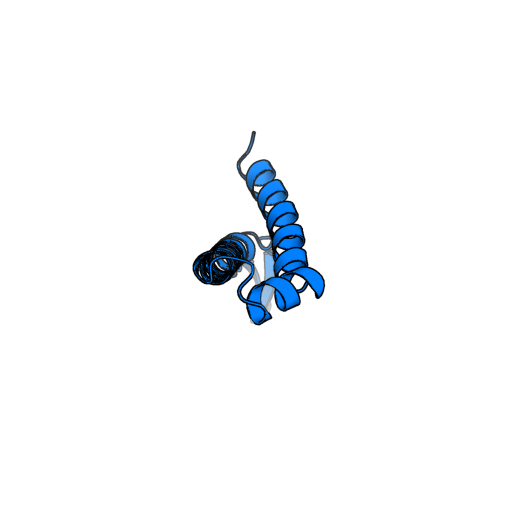45.31 77 LEU A CA 1
ATOM 605 C C . LEU A 1 77 ? 6.675 -7.812 -19.496 1.00 45.31 77 LEU A C 1
ATOM 607 O O . LEU A 1 77 ? 5.750 -8.434 -20.013 1.00 45.31 77 LEU A O 1
ATOM 611 N N . ASN A 1 78 ? 6.901 -7.817 -18.186 1.00 48.59 78 ASN A N 1
ATOM 612 C CA . ASN A 1 78 ? 5.909 -8.340 -17.252 1.00 48.59 78 ASN A CA 1
ATOM 613 C C . ASN A 1 78 ? 4.880 -7.235 -16.962 1.00 48.59 78 ASN A C 1
ATOM 615 O O . ASN A 1 78 ? 4.932 -6.568 -15.937 1.00 48.59 78 ASN A O 1
ATOM 619 N N . CYS A 1 79 ? 3.977 -7.033 -17.922 1.00 52.88 79 CYS A N 1
ATOM 620 C CA . CYS A 1 79 ? 2.620 -6.520 -17.744 1.00 52.88 79 CYS A CA 1
ATOM 621 C C . CYS A 1 79 ? 1.741 -7.375 -18.683 1.00 52.88 79 CYS A C 1
ATOM 623 O O . CYS A 1 79 ? 0.776 -7.985 -18.193 1.00 52.88 79 CYS A O 1
#

Mean predicted aligned error: 10.71 Å

pLDDT: mean 75.39, std 17.5, range [43.72, 96.25]

Sequence (79 aa):
MEPIEILKQFNSCYVNIQAIAQNETWLLLIAEKKIDPEAATHLGDVLHYLTEAMGCVEEIVEVKTVQNSRIINSKLLNC

Secondary structure (DSSP, 8-state):
--HHHHHHHHHHHHHHHHHHHT-HHHHHHHHTT-S-HHHHHHHHHHHHHHHHHHHTTS---EEEEEETTEEEEEE----

Nearest PDB structures (foldseek):
  8jxh-assembly1_D  TM=4.409E-01  e=8.128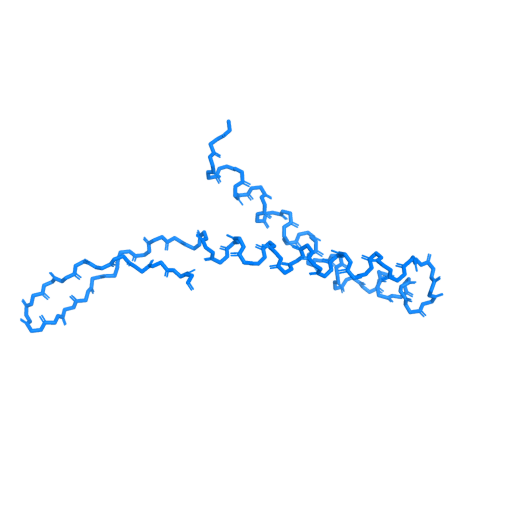E+00  Rattus norvegicus
  4jas-assembly1_A-2  TM=3.985E-01  e=5.126E+00  Thermotoga maritima MSB8